Protein AF-A0A3N4J594-F1 (afdb_monomer_lite)

Sequence (173 aa):
MAGRDIKRGGYAMTEWQHRDSFHIAILENPGLDPQVEYEVTKPGGGPGLVDLVITSPGHCVVTEWKTIKIDFLDLGDSLSLDEKAEALSKLGISGVLELKFHKWEKYKKGTIRDWIEKDVTAQFKSYVLSPEIRELAGSREFHAHLVLVVGSRKILVWEMDEKGDWIGQPVLA

Radius of gyration: 17.81 Å; chains: 1; bounding box: 40×47×47 Å

Structure (mmCIF, N/CA/C/O backbone):
data_AF-A0A3N4J594-F1
#
_entry.id   AF-A0A3N4J594-F1
#
loop_
_atom_site.group_PDB
_atom_site.id
_atom_site.type_symbol
_atom_site.label_atom_id
_atom_site.label_alt_id
_atom_site.label_comp_id
_atom_site.label_asym_id
_atom_site.label_entity_id
_atom_site.label_seq_id
_atom_site.pdbx_PDB_ins_code
_atom_site.Cartn_x
_atom_site.Cartn_y
_atom_site.Cartn_z
_atom_site.occupancy
_atom_site.B_iso_or_equiv
_atom_site.auth_seq_id
_atom_site.auth_comp_id
_atom_site.auth_asym_id
_atom_site.auth_atom_id
_atom_site.pdbx_PDB_model_num
ATOM 1 N N . MET A 1 1 ? -9.540 -31.296 -6.577 1.00 36.91 1 MET A N 1
ATOM 2 C CA . MET A 1 1 ? -9.278 -30.062 -7.348 1.00 36.91 1 MET A CA 1
ATOM 3 C C . MET A 1 1 ? -10.338 -29.055 -6.945 1.00 36.91 1 MET A C 1
ATOM 5 O O . MET A 1 1 ? -11.500 -29.311 -7.229 1.00 36.91 1 MET A O 1
ATOM 9 N N . ALA A 1 2 ? -9.974 -27.996 -6.218 1.00 43.19 2 ALA A N 1
ATOM 10 C CA . ALA A 1 2 ? -10.900 -26.897 -5.952 1.00 43.19 2 ALA A CA 1
ATOM 11 C C . ALA A 1 2 ? -11.293 -26.266 -7.297 1.00 43.19 2 ALA A C 1
ATOM 13 O O . ALA A 1 2 ? -10.422 -26.029 -8.141 1.00 43.19 2 ALA A O 1
ATOM 14 N N . GLY A 1 3 ? -12.594 -26.094 -7.540 1.00 41.97 3 GLY A N 1
ATOM 15 C CA . GLY A 1 3 ? -13.068 -25.376 -8.719 1.00 41.97 3 GLY A CA 1
ATOM 16 C C . GLY A 1 3 ? -12.460 -23.978 -8.716 1.00 41.97 3 GLY A C 1
ATOM 17 O O . GLY A 1 3 ? -12.380 -23.347 -7.670 1.00 41.97 3 GLY A O 1
ATOM 18 N N . ARG A 1 4 ? -11.967 -23.502 -9.863 1.00 47.00 4 ARG A N 1
ATOM 19 C CA . ARG A 1 4 ? -11.560 -22.098 -9.961 1.00 47.00 4 ARG A CA 1
ATOM 20 C C . ARG A 1 4 ? -12.821 -21.249 -9.812 1.00 47.00 4 ARG A C 1
ATOM 22 O O . ARG A 1 4 ? -13.704 -21.353 -10.661 1.00 47.00 4 ARG A O 1
ATOM 29 N N . ASP A 1 5 ? -12.868 -20.394 -8.794 1.00 53.66 5 ASP A N 1
ATOM 30 C CA . ASP A 1 5 ? -13.965 -19.432 -8.586 1.00 53.66 5 ASP A CA 1
ATOM 31 C C . ASP A 1 5 ? -14.041 -18.369 -9.695 1.00 53.66 5 ASP A C 1
ATOM 33 O O . ASP A 1 5 ? -15.039 -17.669 -9.853 1.00 53.66 5 ASP A O 1
ATOM 37 N N . ILE A 1 6 ? -13.013 -18.295 -10.543 1.00 49.50 6 ILE A N 1
ATOM 38 C CA . ILE A 1 6 ? -12.981 -17.420 -11.709 1.00 49.50 6 ILE A CA 1
ATOM 39 C C . ILE A 1 6 ? -13.465 -18.201 -12.935 1.00 49.50 6 ILE A C 1
ATOM 41 O O . ILE A 1 6 ? -12.727 -18.979 -13.550 1.00 49.50 6 ILE A O 1
ATOM 45 N N . LYS A 1 7 ? -14.728 -17.977 -13.320 1.00 53.94 7 LYS A N 1
ATOM 46 C CA . LYS A 1 7 ? -15.270 -18.440 -14.609 1.00 53.94 7 LYS A CA 1
ATOM 47 C C . LYS A 1 7 ? -14.466 -17.810 -15.752 1.00 53.94 7 LYS A C 1
ATOM 49 O O . LYS A 1 7 ? -14.010 -16.679 -15.636 1.00 53.94 7 LYS A O 1
ATOM 54 N N . ARG A 1 8 ? -14.352 -18.498 -16.898 1.00 52.72 8 ARG A N 1
ATOM 55 C CA . ARG A 1 8 ? -13.607 -18.030 -18.094 1.00 52.72 8 ARG A CA 1
ATOM 56 C C . ARG A 1 8 ? -13.938 -16.590 -18.540 1.00 52.72 8 ARG A C 1
ATOM 58 O O . ARG A 1 8 ? -13.096 -15.969 -19.172 1.00 52.72 8 ARG A O 1
ATOM 65 N N . GLY A 1 9 ? -15.124 -16.069 -18.209 1.00 58.31 9 GLY A N 1
ATOM 66 C CA . GLY A 1 9 ? -15.547 -14.692 -18.497 1.00 58.31 9 GLY A CA 1
ATOM 67 C C . GLY A 1 9 ? -15.178 -13.636 -17.444 1.00 58.31 9 GLY A C 1
ATOM 68 O O . GLY A 1 9 ? -15.382 -12.459 -17.703 1.00 58.31 9 GLY A O 1
ATOM 69 N N . GLY A 1 10 ? -14.621 -14.007 -16.286 1.00 54.25 10 GLY A N 1
ATOM 70 C CA . GLY A 1 10 ? -14.235 -13.052 -15.235 1.00 54.25 10 GLY A CA 1
ATOM 71 C C . GLY A 1 10 ? -13.129 -12.082 -15.666 1.00 54.25 10 GLY A C 1
ATOM 72 O O . GLY A 1 10 ? -13.082 -10.958 -15.190 1.00 54.25 10 GLY A O 1
ATOM 73 N N . TYR A 1 11 ? -12.294 -12.479 -16.631 1.00 57.00 11 TYR A N 1
ATOM 74 C CA . TYR A 1 11 ? -11.282 -11.611 -17.250 1.00 57.00 11 TYR A CA 1
ATOM 75 C C . TYR A 1 11 ? -11.830 -10.721 -18.377 1.00 57.00 11 TYR A C 1
ATOM 77 O O . TYR A 1 11 ? -11.087 -9.918 -18.928 1.00 57.00 11 TYR A O 1
ATOM 85 N N . ALA A 1 12 ? -13.100 -10.890 -18.758 1.00 67.44 12 ALA A N 1
ATOM 86 C CA . ALA A 1 12 ? -13.762 -10.065 -19.769 1.00 67.44 12 ALA A CA 1
ATOM 87 C C . ALA A 1 12 ? -14.548 -8.900 -19.147 1.00 67.44 12 ALA A C 1
ATOM 89 O O . ALA A 1 12 ? -15.249 -8.190 -19.866 1.00 67.44 12 ALA A O 1
ATOM 90 N N . MET A 1 13 ? -14.462 -8.726 -17.824 1.00 72.81 13 MET A N 1
ATOM 91 C CA . MET A 1 13 ? -15.094 -7.602 -17.155 1.00 72.81 13 MET A CA 1
ATOM 92 C C . MET A 1 13 ? -14.410 -6.298 -17.573 1.00 72.81 13 MET A C 1
ATOM 94 O O . MET A 1 13 ? -13.187 -6.200 -17.655 1.00 72.81 13 MET A O 1
ATOM 98 N N . THR A 1 14 ? -15.215 -5.285 -17.860 1.00 78.88 14 THR A N 1
ATOM 99 C CA . THR A 1 14 ? -14.740 -3.921 -18.068 1.00 78.88 14 THR A CA 1
ATOM 100 C C . THR A 1 14 ? -14.252 -3.325 -16.747 1.00 78.88 14 THR A C 1
ATOM 102 O O . THR A 1 14 ? -14.589 -3.803 -15.663 1.00 78.88 14 THR A O 1
ATOM 105 N N . GLU A 1 15 ? -13.508 -2.224 -16.814 1.00 75.00 15 GLU A N 1
ATOM 106 C CA . GLU A 1 15 ? -13.096 -1.480 -15.618 1.00 75.00 15 GLU A CA 1
ATOM 107 C C . GLU A 1 15 ? -14.291 -1.107 -14.724 1.00 75.00 15 GLU A C 1
ATOM 109 O O . GLU A 1 15 ? -14.240 -1.313 -13.515 1.00 75.00 15 GLU A O 1
ATOM 114 N N . TRP A 1 16 ? -15.398 -0.635 -15.312 1.00 75.81 16 TRP A N 1
ATOM 115 C CA . TRP A 1 16 ? -16.601 -0.296 -14.548 1.00 75.81 16 TRP A CA 1
ATOM 116 C C . TRP A 1 16 ? -17.221 -1.526 -13.871 1.00 75.81 16 TRP A C 1
ATOM 118 O O . TRP A 1 16 ? -17.643 -1.428 -12.728 1.00 75.81 16 TRP A O 1
ATOM 128 N N . GLN A 1 17 ? -17.196 -2.700 -14.510 1.00 78.81 17 GLN A N 1
ATOM 129 C CA . GLN A 1 17 ? -17.680 -3.945 -13.900 1.00 78.81 17 GLN A CA 1
ATOM 130 C C . GLN A 1 17 ? -16.786 -4.403 -12.747 1.00 78.81 17 GLN A C 1
ATOM 132 O O . GLN A 1 17 ? -17.290 -4.862 -11.722 1.00 78.81 17 GLN A O 1
ATOM 137 N N . HIS A 1 18 ? -15.466 -4.262 -12.889 1.00 78.69 18 HIS A N 1
ATOM 138 C CA . HIS A 1 18 ? -14.525 -4.524 -11.802 1.00 78.69 18 HIS A CA 1
ATOM 139 C C . HIS A 1 18 ? -14.738 -3.559 -10.629 1.00 78.69 18 HIS A C 1
ATOM 141 O O . HIS A 1 18 ? -14.806 -4.003 -9.484 1.00 78.69 18 HIS A O 1
ATOM 147 N N . ARG A 1 19 ? -14.900 -2.262 -10.913 1.00 80.56 19 ARG A N 1
ATOM 148 C CA . ARG A 1 19 ? -15.205 -1.234 -9.911 1.00 80.56 19 ARG A CA 1
ATOM 149 C C . ARG A 1 19 ? -16.503 -1.545 -9.175 1.00 80.56 19 ARG A C 1
ATOM 151 O O . ARG A 1 19 ? -16.514 -1.532 -7.951 1.00 80.56 19 ARG A O 1
ATOM 158 N N . ASP A 1 20 ? -17.573 -1.844 -9.903 1.00 84.12 20 ASP A N 1
ATOM 159 C CA . ASP A 1 20 ? -18.883 -2.119 -9.310 1.00 84.12 20 ASP A CA 1
ATOM 160 C C . ASP A 1 20 ? -18.841 -3.408 -8.479 1.00 84.12 20 ASP A C 1
ATOM 162 O O . ASP A 1 20 ? -19.403 -3.461 -7.391 1.00 84.12 20 ASP A O 1
ATOM 166 N N . SER A 1 21 ? -18.090 -4.421 -8.926 1.00 84.12 21 SER A N 1
ATOM 167 C CA . SER A 1 21 ? -17.865 -5.639 -8.139 1.00 84.12 21 SER A CA 1
ATOM 168 C C . SER A 1 21 ? -17.134 -5.345 -6.828 1.00 84.12 21 SER A C 1
ATOM 170 O O . SER A 1 21 ? -17.533 -5.862 -5.790 1.00 84.12 21 SER A O 1
ATOM 172 N N . PHE A 1 22 ? -16.089 -4.508 -6.852 1.00 83.06 22 PHE A N 1
ATOM 173 C CA . PHE A 1 22 ? -15.397 -4.067 -5.636 1.00 83.06 22 PHE A CA 1
ATOM 174 C C . PHE A 1 22 ? -16.342 -3.290 -4.713 1.00 83.06 22 PHE A C 1
ATOM 176 O O . PHE A 1 22 ? -16.408 -3.568 -3.516 1.00 83.06 22 PHE A O 1
ATOM 183 N N . HIS A 1 23 ? -17.106 -2.355 -5.279 1.00 83.19 23 HIS A N 1
ATOM 184 C CA . HIS A 1 23 ? -18.059 -1.539 -4.538 1.00 83.19 23 HIS A CA 1
ATOM 185 C C . HIS A 1 23 ? -19.098 -2.409 -3.825 1.00 83.19 23 HIS A C 1
ATOM 187 O O . HIS A 1 23 ? -19.255 -2.304 -2.617 1.00 83.19 23 HIS A O 1
ATOM 193 N N . ILE A 1 24 ? -19.720 -3.352 -4.529 1.00 85.12 24 ILE A N 1
ATOM 194 C CA . ILE A 1 24 ? -20.750 -4.221 -3.951 1.00 85.12 24 ILE A CA 1
ATOM 195 C C . ILE A 1 24 ? -20.150 -5.203 -2.933 1.00 85.12 24 ILE A C 1
ATOM 197 O O . ILE A 1 24 ? -20.707 -5.414 -1.858 1.00 85.12 24 ILE A O 1
ATOM 201 N N . ALA A 1 25 ? -19.019 -5.834 -3.261 1.00 86.06 25 ALA A N 1
ATOM 202 C CA . ALA A 1 25 ? -18.461 -6.909 -2.440 1.00 86.06 25 ALA A CA 1
ATOM 203 C C . ALA A 1 25 ? -17.799 -6.415 -1.147 1.00 86.06 25 ALA A C 1
ATOM 205 O O . ALA A 1 25 ? -17.747 -7.174 -0.174 1.00 86.06 25 ALA A O 1
ATOM 206 N N . ILE A 1 26 ? -17.278 -5.184 -1.149 1.00 86.81 26 ILE A N 1
ATOM 207 C CA . ILE A 1 26 ? -16.569 -4.597 -0.008 1.00 86.81 26 ILE A CA 1
ATOM 208 C C . ILE A 1 26 ? -17.351 -3.421 0.566 1.00 86.81 26 ILE A C 1
ATOM 210 O O . ILE A 1 26 ? -17.683 -3.466 1.743 1.00 86.81 26 ILE A O 1
ATOM 214 N N . LEU A 1 27 ? -17.656 -2.400 -0.242 1.00 88.94 27 LEU A N 1
ATOM 215 C CA . LEU A 1 27 ? -18.194 -1.122 0.245 1.00 88.94 27 LEU A CA 1
ATOM 216 C C . LEU A 1 27 ? -19.677 -1.186 0.649 1.00 88.94 27 LEU A C 1
ATOM 218 O O . LEU A 1 27 ? -20.064 -0.552 1.622 1.00 88.94 27 LEU A O 1
ATOM 222 N N . GLU A 1 28 ? -20.495 -1.972 -0.052 1.00 90.25 28 GLU A N 1
ATOM 223 C CA . GLU A 1 28 ? -21.924 -2.159 0.260 1.00 90.25 28 GLU A CA 1
ATOM 224 C C . GLU A 1 28 ? -22.211 -3.465 1.017 1.00 90.25 28 GLU A C 1
ATOM 226 O O . GLU A 1 28 ? -23.369 -3.844 1.216 1.00 90.25 28 GLU A O 1
ATOM 231 N N . ASN A 1 29 ? -21.172 -4.193 1.428 1.00 88.94 29 ASN A N 1
ATOM 232 C CA . ASN A 1 29 ? -21.349 -5.474 2.090 1.00 88.94 29 ASN A CA 1
ATOM 233 C C . ASN A 1 29 ? -21.850 -5.270 3.528 1.00 88.94 29 ASN A C 1
ATOM 235 O O . ASN A 1 29 ? -21.099 -4.756 4.353 1.00 88.94 29 ASN A O 1
ATOM 239 N N . PRO A 1 30 ? -23.059 -5.739 3.887 1.00 89.12 30 PRO A N 1
ATOM 240 C CA . PRO A 1 30 ? -23.637 -5.493 5.209 1.00 89.12 30 PRO A CA 1
ATOM 241 C C . PRO A 1 30 ? -22.911 -6.224 6.349 1.00 89.12 30 PRO A C 1
ATOM 243 O O . PRO A 1 30 ? -23.186 -5.963 7.517 1.00 89.12 30 PRO A O 1
ATOM 246 N N . GLY A 1 31 ? -22.025 -7.175 6.033 1.00 89.44 31 GLY A N 1
ATOM 247 C CA . GLY A 1 31 ? -21.166 -7.838 7.014 1.00 89.44 31 GLY A CA 1
ATOM 248 C C . GLY A 1 31 ? -19.889 -7.062 7.344 1.00 89.44 31 GLY A C 1
ATOM 249 O O . GLY A 1 31 ? -19.145 -7.487 8.229 1.00 89.44 31 GLY A O 1
ATOM 250 N N . LEU A 1 32 ? -19.626 -5.965 6.632 1.00 92.75 32 LEU A N 1
ATOM 251 C CA . LEU A 1 32 ? -18.458 -5.110 6.786 1.00 92.75 32 LEU A CA 1
ATOM 252 C C . LEU A 1 32 ? -18.903 -3.682 7.121 1.00 92.75 32 LEU A C 1
ATOM 254 O O . LEU A 1 32 ? -19.979 -3.246 6.723 1.00 92.75 32 LEU A O 1
ATOM 258 N N . ASP A 1 33 ? -18.044 -2.944 7.814 1.00 94.88 33 ASP A N 1
ATOM 259 C CA . ASP A 1 33 ? -18.162 -1.494 7.991 1.00 94.88 33 ASP A CA 1
ATOM 260 C C . ASP A 1 33 ? -16.917 -0.821 7.387 1.00 94.88 33 ASP A C 1
ATOM 262 O O . ASP A 1 33 ? -15.906 -0.632 8.078 1.00 94.88 33 ASP A O 1
ATOM 266 N N . PRO A 1 34 ? -16.924 -0.598 6.059 1.00 94.94 34 PRO A N 1
ATOM 267 C CA . PRO A 1 34 ? -15.820 -0.001 5.329 1.00 94.94 34 PRO A CA 1
ATOM 268 C C . PRO A 1 34 ? -15.886 1.531 5.369 1.00 94.94 34 PRO A C 1
ATOM 270 O O . PRO A 1 34 ? -16.922 2.143 5.125 1.00 94.94 34 PRO A O 1
ATOM 273 N N . GLN A 1 35 ? -14.737 2.154 5.593 1.00 95.31 35 GLN A N 1
ATOM 274 C CA . GLN A 1 35 ? -14.539 3.597 5.616 1.00 95.31 35 GLN A CA 1
ATOM 275 C C . GLN A 1 35 ? -13.399 3.930 4.650 1.00 95.31 35 GLN A C 1
ATOM 277 O O . GLN A 1 35 ? -12.241 3.591 4.903 1.00 95.31 35 GLN A O 1
ATOM 282 N N . VAL A 1 36 ? -13.734 4.544 3.515 1.00 93.31 36 VAL A N 1
ATOM 283 C CA . VAL A 1 36 ? -12.748 5.045 2.545 1.00 93.31 36 VAL A CA 1
ATOM 284 C C . VAL A 1 36 ? -12.232 6.400 2.998 1.00 93.31 36 VAL A C 1
ATOM 286 O O . VAL A 1 36 ? -13.000 7.175 3.562 1.00 93.31 36 VAL A O 1
ATOM 289 N N . GLU A 1 37 ? -10.959 6.687 2.728 1.00 94.12 37 GLU A N 1
ATOM 290 C CA . GLU A 1 37 ? -10.342 7.969 3.085 1.00 94.12 37 GLU A CA 1
ATOM 291 C C . GLU A 1 37 ? -10.581 8.318 4.571 1.00 94.12 37 GLU A C 1
ATOM 293 O O . GLU A 1 37 ? -11.087 9.381 4.925 1.00 94.12 37 GLU A O 1
ATOM 298 N N . TYR A 1 38 ? -10.253 7.377 5.459 1.00 96.12 38 TYR A N 1
ATOM 299 C CA . TYR A 1 38 ? -10.481 7.515 6.893 1.00 96.12 38 TYR A CA 1
ATOM 300 C C . TYR A 1 38 ? -9.494 8.519 7.501 1.00 96.12 38 TYR A C 1
ATOM 302 O O . TYR A 1 38 ? -8.273 8.332 7.447 1.00 96.12 38 TYR A O 1
ATOM 310 N N . GLU A 1 39 ? -10.026 9.598 8.070 1.00 96.94 39 GLU A N 1
ATOM 311 C CA . GLU A 1 39 ? -9.233 10.660 8.685 1.00 96.94 39 GLU A CA 1
ATOM 312 C C . GLU A 1 39 ? -8.636 10.210 10.021 1.00 96.94 39 GLU A C 1
ATOM 314 O O . GLU A 1 39 ? -9.309 9.619 10.863 1.00 96.94 39 GLU A O 1
ATOM 319 N N . VAL A 1 40 ? -7.356 10.521 10.224 1.00 96.75 40 VAL A N 1
ATOM 320 C CA . VAL A 1 40 ? -6.628 10.200 11.457 1.00 96.75 40 VAL A CA 1
ATOM 321 C C . VAL A 1 40 ? -5.744 11.355 11.896 1.00 96.75 40 VAL A C 1
ATOM 323 O O . VAL A 1 40 ? -5.262 12.146 11.077 1.00 96.75 40 VAL A O 1
ATOM 326 N N . THR A 1 41 ? -5.426 11.397 13.184 1.00 96.12 41 THR A N 1
ATOM 327 C CA . THR A 1 41 ? -4.405 12.293 13.719 1.00 96.12 41 THR A CA 1
ATOM 328 C C . THR A 1 41 ? -3.083 11.542 13.821 1.00 96.12 41 THR A C 1
ATOM 330 O O . THR A 1 41 ? -2.922 10.602 14.601 1.00 96.12 41 THR A O 1
ATOM 333 N N . LYS A 1 42 ? -2.082 11.957 13.037 1.00 90.88 42 LYS A N 1
ATOM 334 C CA . LYS A 1 42 ? -0.736 11.369 13.113 1.00 90.88 42 LYS A CA 1
ATOM 335 C C . LYS A 1 42 ? -0.137 11.626 14.503 1.00 90.88 42 LYS A C 1
ATOM 337 O O . LYS A 1 42 ? -0.409 12.678 15.081 1.00 90.88 42 LYS A O 1
ATOM 342 N N . PRO A 1 43 ? 0.793 10.787 14.997 1.00 85.56 43 PRO A N 1
ATOM 343 C CA . PRO A 1 43 ? 1.463 10.998 16.287 1.00 85.56 43 PRO A CA 1
ATOM 344 C C . PRO A 1 43 ? 2.127 12.377 16.475 1.00 85.56 43 PRO A C 1
ATOM 346 O O . PRO A 1 43 ? 2.334 12.813 17.601 1.00 85.56 43 PRO A O 1
ATOM 349 N N . GLY A 1 44 ? 2.449 13.086 15.385 1.00 85.62 44 GLY A N 1
ATOM 350 C CA . GLY A 1 44 ? 2.956 14.465 15.412 1.00 85.62 44 GLY A CA 1
ATOM 351 C C . GLY A 1 44 ? 1.884 15.568 15.457 1.00 85.62 44 GLY A C 1
ATOM 352 O O . GLY A 1 44 ? 2.233 16.735 15.320 1.00 85.62 44 GLY A O 1
ATOM 353 N N . GLY A 1 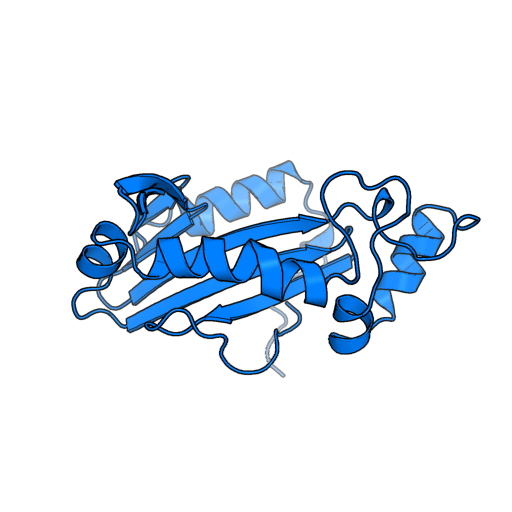45 ? 0.598 15.223 15.582 1.00 86.88 45 GLY A N 1
ATOM 354 C CA . GLY A 1 45 ? -0.540 16.153 15.652 1.00 86.88 45 GLY A CA 1
ATOM 355 C C . GLY A 1 45 ? -1.078 16.652 14.305 1.00 86.88 45 GLY A C 1
ATOM 356 O O . GLY A 1 45 ? -2.048 17.403 14.277 1.00 86.88 45 GLY A O 1
ATOM 357 N N . GLY A 1 46 ? -0.462 16.265 13.184 1.00 92.12 46 GLY A N 1
ATOM 358 C CA . GLY A 1 46 ? -0.931 16.623 11.841 1.00 92.12 46 GLY A CA 1
ATOM 359 C C . GLY A 1 46 ? -1.980 15.646 11.292 1.00 92.12 46 GLY A C 1
ATOM 360 O O . GLY A 1 46 ? -1.978 14.478 11.686 1.00 92.12 46 GLY A O 1
ATOM 361 N N . PRO A 1 47 ? -2.821 16.072 10.333 1.00 95.12 47 PRO A N 1
ATOM 362 C CA . PRO A 1 47 ? -3.828 15.202 9.739 1.00 95.12 47 PRO A CA 1
ATOM 363 C C . PRO A 1 47 ? -3.198 14.110 8.861 1.00 95.12 47 PRO A C 1
ATOM 365 O O . PRO A 1 47 ? -2.142 14.289 8.230 1.00 95.12 47 PRO A O 1
ATOM 368 N N . GLY A 1 48 ? -3.865 12.965 8.815 1.00 94.44 48 GLY A N 1
ATOM 369 C CA . GLY A 1 48 ? -3.606 11.834 7.939 1.00 94.44 48 GLY A CA 1
ATOM 370 C C . GLY A 1 48 ? -4.901 11.330 7.318 1.00 94.44 48 GLY A C 1
ATOM 371 O O . GLY A 1 48 ? -5.981 11.583 7.839 1.00 94.44 48 GLY A O 1
ATOM 372 N N . LEU A 1 49 ? -4.759 10.630 6.199 1.00 95.94 49 LEU A N 1
ATOM 373 C CA . LEU A 1 49 ? -5.862 10.010 5.486 1.00 95.94 49 LEU A CA 1
ATOM 374 C C . LEU A 1 49 ? -5.419 8.599 5.139 1.00 95.94 49 LEU A C 1
ATOM 376 O O . LEU A 1 49 ? -4.380 8.432 4.494 1.00 95.94 49 LEU A O 1
ATOM 380 N N . VAL A 1 50 ? -6.155 7.620 5.640 1.00 96.44 50 VAL A N 1
ATOM 381 C CA . VAL A 1 50 ? -5.924 6.207 5.368 1.00 96.44 50 VAL A CA 1
ATOM 382 C C . VAL A 1 50 ? -6.852 5.785 4.245 1.00 96.44 50 VAL A C 1
ATOM 384 O O . VAL A 1 50 ? -8.049 6.044 4.322 1.00 96.44 50 VAL A O 1
ATOM 387 N N . ASP A 1 51 ? -6.323 5.134 3.212 1.00 95.81 51 ASP A N 1
ATOM 388 C CA . ASP A 1 51 ? -7.101 4.882 1.993 1.00 95.81 51 ASP A CA 1
ATOM 389 C C . ASP A 1 51 ? -8.374 4.064 2.254 1.00 95.81 51 ASP A C 1
ATOM 391 O O . ASP A 1 51 ? -9.438 4.391 1.725 1.00 95.81 51 ASP A O 1
ATOM 395 N N . LEU A 1 52 ? -8.287 3.019 3.085 1.00 96.12 52 LEU A N 1
ATOM 396 C CA . LEU A 1 52 ? -9.450 2.222 3.468 1.00 96.12 52 LEU A CA 1
ATOM 397 C C . LEU A 1 52 ? -9.243 1.520 4.812 1.00 96.12 52 LEU A C 1
ATOM 399 O O . LEU A 1 52 ? -8.256 0.807 5.013 1.00 96.12 52 LEU A O 1
ATOM 403 N N . VAL A 1 53 ? -10.231 1.660 5.692 1.00 96.94 53 VAL A N 1
ATOM 404 C CA . VAL A 1 53 ? -10.390 0.869 6.915 1.00 96.94 53 VAL A CA 1
ATOM 405 C C . VAL A 1 53 ? -11.627 -0.005 6.763 1.00 96.94 53 VAL A C 1
ATOM 407 O O . VAL A 1 53 ? -12.670 0.472 6.335 1.00 96.94 53 VAL A O 1
ATOM 410 N N . ILE A 1 54 ? -11.534 -1.285 7.103 1.00 96.38 54 ILE A N 1
ATOM 411 C CA . ILE A 1 54 ? -12.669 -2.207 7.127 1.00 96.38 54 ILE A CA 1
ATOM 412 C C . ILE A 1 54 ? -12.758 -2.784 8.528 1.00 96.38 54 ILE A C 1
ATOM 414 O O . ILE A 1 54 ? -11.816 -3.427 8.996 1.00 96.38 54 ILE A O 1
ATOM 418 N N . THR A 1 55 ? -13.900 -2.608 9.185 1.00 96.00 55 THR A N 1
ATOM 419 C CA . THR A 1 55 ? -14.151 -3.269 10.465 1.00 96.00 55 THR A CA 1
ATOM 420 C C . THR A 1 55 ? -15.252 -4.317 10.364 1.00 96.00 55 THR A C 1
ATOM 422 O O . THR A 1 55 ? -16.139 -4.274 9.514 1.00 96.00 55 THR A O 1
ATOM 425 N N . SER A 1 56 ? -15.152 -5.317 11.232 1.00 93.44 56 SER A N 1
ATOM 426 C CA . SER A 1 56 ? -16.176 -6.320 11.512 1.00 93.44 56 SER A CA 1
ATOM 427 C C . SER A 1 56 ? -16.166 -6.603 13.024 1.00 93.44 56 SER A C 1
ATOM 429 O O . SER A 1 56 ? -15.288 -6.095 13.735 1.00 93.44 56 SER A O 1
ATOM 431 N N . PRO A 1 57 ? -17.092 -7.411 13.576 1.00 91.06 57 PRO A N 1
ATOM 432 C CA . PRO A 1 57 ? -17.090 -7.709 15.010 1.00 91.06 57 PRO A CA 1
ATOM 433 C C . PRO A 1 57 ? -15.763 -8.278 15.537 1.00 91.06 57 PRO A C 1
ATOM 435 O O . PRO A 1 57 ? -15.421 -8.031 16.689 1.00 91.06 57 PRO A O 1
ATOM 438 N N . GLY A 1 58 ? -15.017 -9.015 14.704 1.00 93.62 58 GLY A N 1
ATOM 439 C CA . GLY A 1 58 ? -13.766 -9.669 15.102 1.00 93.62 58 GLY A CA 1
ATOM 440 C C . GLY A 1 58 ? -12.488 -9.058 14.534 1.00 93.62 58 GLY A C 1
ATOM 441 O O . GLY A 1 58 ? -11.427 -9.342 15.072 1.00 93.62 58 GLY A O 1
ATOM 442 N N . HIS A 1 59 ? -12.566 -8.230 13.487 1.00 95.56 59 HIS A N 1
ATOM 443 C CA . HIS A 1 59 ? -11.380 -7.773 12.753 1.00 95.56 59 HIS A CA 1
ATOM 444 C C . HIS A 1 59 ? -11.404 -6.269 12.493 1.00 95.56 59 HIS A C 1
ATOM 446 O O . HIS A 1 59 ? -12.463 -5.691 12.236 1.00 95.56 59 HIS A O 1
ATOM 452 N N . CYS A 1 60 ? -10.222 -5.667 12.498 1.00 96.94 60 CYS A N 1
ATOM 453 C CA . CYS A 1 60 ? -9.945 -4.327 12.006 1.00 96.94 60 CYS A CA 1
ATOM 454 C C . CYS A 1 60 ? -8.837 -4.438 10.956 1.00 96.94 60 CYS A C 1
ATOM 456 O O . CYS A 1 60 ? -7.709 -4.818 11.272 1.00 96.94 60 CYS A O 1
ATOM 458 N N . VAL A 1 61 ? -9.171 -4.144 9.703 1.00 96.81 61 VAL A N 1
ATOM 459 C CA . VAL A 1 61 ? -8.228 -4.178 8.588 1.00 96.81 61 VAL A CA 1
ATOM 460 C C . VAL A 1 61 ? -7.985 -2.760 8.114 1.00 96.81 61 VAL A C 1
ATOM 462 O O . VAL A 1 61 ? -8.916 -2.046 7.756 1.00 96.81 61 VAL A O 1
ATOM 465 N N . VAL A 1 62 ? -6.722 -2.370 8.078 1.00 97.62 62 VAL A N 1
ATOM 466 C CA . VAL A 1 62 ? -6.273 -1.071 7.596 1.00 97.62 62 VAL A CA 1
ATOM 467 C C . VAL A 1 62 ? -5.475 -1.289 6.326 1.00 97.62 62 VAL A C 1
ATOM 469 O O . VAL A 1 62 ? -4.558 -2.108 6.306 1.00 97.62 62 VAL A O 1
ATOM 472 N N . THR A 1 63 ? -5.805 -0.570 5.258 1.00 96.69 63 THR A N 1
ATOM 473 C CA . THR A 1 63 ? -5.081 -0.681 3.992 1.00 96.69 63 THR A CA 1
ATOM 474 C C . THR A 1 63 ? -4.609 0.672 3.491 1.00 96.69 63 THR A C 1
ATOM 476 O O . THR A 1 63 ? -5.365 1.640 3.488 1.00 96.69 63 THR A O 1
ATOM 479 N N . GLU A 1 64 ? -3.358 0.707 3.046 1.00 97.00 64 GLU A N 1
ATOM 480 C CA . GLU A 1 64 ? -2.745 1.832 2.342 1.00 97.00 64 GLU A CA 1
ATOM 481 C C . GLU A 1 64 ? -2.382 1.374 0.932 1.00 97.00 64 GLU A C 1
ATOM 483 O O . GLU A 1 64 ? -1.780 0.318 0.741 1.00 97.00 64 GLU A O 1
ATOM 488 N N . TRP A 1 65 ? -2.726 2.171 -0.066 1.00 95.50 65 TRP A N 1
ATOM 489 C CA . TRP A 1 65 ? -2.573 1.863 -1.472 1.00 95.50 65 TRP A CA 1
ATOM 490 C C . TRP A 1 65 ? -1.519 2.764 -2.087 1.00 95.50 65 TRP A C 1
ATOM 492 O O . TRP A 1 65 ? -1.571 3.992 -2.050 1.00 95.50 65 TRP A O 1
ATOM 502 N N . LYS A 1 66 ? -0.545 2.146 -2.744 1.00 95.06 66 LYS A N 1
ATOM 503 C CA . LYS A 1 66 ? 0.472 2.858 -3.508 1.00 95.06 66 LYS A CA 1
ATOM 504 C C . LYS A 1 66 ? 0.479 2.347 -4.933 1.00 95.06 66 LYS A C 1
ATOM 506 O O . LYS A 1 66 ? 0.531 1.150 -5.183 1.00 95.06 66 LYS A O 1
ATOM 511 N N . THR A 1 67 ? 0.474 3.274 -5.885 1.00 94.00 67 THR A N 1
ATOM 512 C CA . THR A 1 67 ? 0.575 2.938 -7.308 1.00 94.00 67 THR A CA 1
ATOM 513 C C . THR A 1 67 ? 1.875 3.476 -7.893 1.00 94.00 67 THR A C 1
ATOM 515 O O . THR A 1 67 ? 2.261 4.633 -7.676 1.00 94.00 67 THR A O 1
ATOM 518 N N . ILE A 1 68 ? 2.555 2.636 -8.668 1.00 94.44 68 ILE A N 1
ATOM 519 C CA . ILE A 1 68 ? 3.716 3.011 -9.468 1.00 94.44 68 ILE A CA 1
ATOM 520 C C . ILE A 1 68 ? 3.376 2.776 -10.933 1.00 94.44 68 ILE A C 1
ATOM 522 O O . ILE A 1 68 ? 3.193 1.642 -11.370 1.00 94.44 68 ILE A O 1
ATOM 526 N N . LYS A 1 69 ? 3.304 3.860 -11.709 1.00 92.69 69 LYS A N 1
ATOM 527 C CA . LYS A 1 69 ? 3.103 3.766 -13.156 1.00 92.69 69 LYS A CA 1
ATOM 528 C C . LYS A 1 69 ? 4.333 3.147 -13.806 1.00 92.69 69 LYS A C 1
ATOM 530 O O . LYS A 1 69 ? 5.460 3.456 -13.424 1.00 92.69 69 LYS A O 1
ATOM 535 N N . ILE A 1 70 ? 4.109 2.318 -14.820 1.00 92.75 70 ILE A N 1
ATOM 536 C CA . ILE A 1 70 ? 5.192 1.619 -15.518 1.00 92.75 70 ILE A CA 1
ATOM 537 C C . ILE A 1 70 ? 6.176 2.586 -16.200 1.00 92.75 70 ILE A C 1
ATOM 539 O O . ILE A 1 70 ? 7.361 2.287 -16.292 1.00 92.75 70 ILE A O 1
ATOM 543 N N . ASP A 1 71 ? 5.713 3.778 -16.589 1.00 90.75 71 ASP A N 1
ATOM 544 C CA . ASP A 1 71 ? 6.543 4.853 -17.153 1.00 90.75 71 ASP A CA 1
ATOM 545 C C . ASP A 1 71 ? 7.602 5.389 -16.185 1.00 90.75 71 ASP A C 1
ATOM 547 O O . ASP A 1 71 ? 8.604 5.966 -16.604 1.00 90.75 71 ASP A O 1
ATOM 551 N N . PHE A 1 72 ? 7.379 5.207 -14.883 1.00 93.38 72 PHE A N 1
ATOM 552 C CA . PHE A 1 72 ? 8.286 5.654 -13.832 1.00 93.38 72 PHE A CA 1
ATOM 553 C C . PHE A 1 72 ? 9.253 4.563 -13.384 1.00 93.38 72 PHE A C 1
ATOM 555 O O . PHE A 1 72 ? 10.017 4.793 -12.452 1.00 93.38 72 PHE A O 1
ATOM 562 N N . LEU A 1 73 ? 9.254 3.401 -14.039 1.00 93.94 73 LEU A N 1
ATOM 563 C CA . LEU A 1 73 ? 10.175 2.306 -13.759 1.00 93.94 73 LEU A CA 1
ATOM 564 C C . LEU A 1 73 ? 11.260 2.230 -14.828 1.00 93.94 73 LEU A C 1
ATOM 566 O O . LEU A 1 73 ? 10.992 2.318 -16.029 1.00 93.94 73 LEU A O 1
ATOM 570 N N . ASP A 1 74 ? 12.490 2.023 -14.378 1.00 93.81 74 ASP A N 1
ATOM 571 C CA . ASP A 1 74 ? 13.618 1.721 -15.246 1.00 93.81 74 ASP A CA 1
ATOM 572 C C . ASP A 1 74 ? 13.599 0.234 -15.628 1.00 93.81 74 ASP A C 1
ATOM 574 O O . ASP A 1 74 ? 14.188 -0.624 -14.972 1.00 93.81 74 ASP A O 1
ATOM 578 N N . LEU A 1 75 ? 12.832 -0.064 -16.676 1.00 91.25 75 LEU A N 1
ATOM 579 C CA . LEU A 1 75 ? 12.734 -1.384 -17.308 1.00 91.25 75 LEU A CA 1
ATOM 580 C C . LEU A 1 75 ? 13.475 -1.429 -18.658 1.00 91.25 75 LEU A C 1
ATOM 582 O O . LEU A 1 75 ? 13.392 -2.430 -19.363 1.00 91.25 75 LEU A O 1
ATOM 586 N N . GLY A 1 76 ? 14.179 -0.350 -19.021 1.00 88.62 76 GLY A N 1
ATOM 587 C CA . GLY A 1 76 ? 14.800 -0.136 -20.329 1.00 88.62 76 GLY A CA 1
ATOM 588 C C . GLY A 1 76 ? 14.170 1.029 -21.102 1.00 88.62 76 GLY A C 1
ATOM 589 O O . GLY A 1 76 ? 12.983 1.002 -21.439 1.00 88.62 76 GLY A O 1
ATOM 590 N N . ASP A 1 77 ? 14.983 2.044 -21.417 1.00 81.19 77 ASP A N 1
ATOM 591 C CA . ASP A 1 77 ? 14.562 3.305 -22.058 1.00 81.19 77 ASP A CA 1
ATOM 592 C C . ASP A 1 77 ? 13.968 3.114 -23.466 1.00 81.19 77 ASP A C 1
ATOM 594 O O . ASP A 1 77 ? 13.153 3.924 -23.904 1.00 81.19 77 ASP A O 1
ATOM 598 N N . SER A 1 78 ? 14.364 2.056 -24.179 1.00 85.56 78 SER A N 1
ATOM 599 C CA . SER A 1 78 ? 13.954 1.795 -25.565 1.00 85.56 78 SER A CA 1
ATOM 600 C C . SER A 1 78 ? 12.754 0.858 -25.705 1.00 85.56 78 SER A C 1
ATOM 602 O O . SER A 1 78 ? 12.329 0.604 -26.829 1.00 85.56 78 SER A O 1
ATOM 604 N N . LEU A 1 79 ? 12.245 0.300 -24.603 1.00 89.12 79 LEU A N 1
ATOM 605 C CA . LEU A 1 79 ? 11.132 -0.645 -24.651 1.00 89.12 79 LEU A CA 1
ATOM 606 C C . LEU A 1 79 ? 9.798 0.084 -24.824 1.00 89.12 79 LEU A C 1
ATOM 608 O O . LEU A 1 79 ? 9.524 1.082 -24.149 1.00 89.12 79 LEU A O 1
ATOM 612 N N . SER A 1 80 ? 8.938 -0.471 -25.674 1.00 91.06 80 SER A N 1
ATOM 613 C CA . SER A 1 80 ? 7.520 -0.113 -25.722 1.00 91.06 80 SER A CA 1
ATOM 614 C C . SER A 1 80 ? 6.816 -0.449 -24.399 1.00 91.06 80 SER A C 1
ATOM 616 O O . SER A 1 80 ? 7.315 -1.224 -23.580 1.00 91.06 80 SER A O 1
ATOM 618 N N . LEU A 1 81 ? 5.626 0.118 -24.177 1.00 88.44 81 LEU A N 1
ATOM 619 C CA 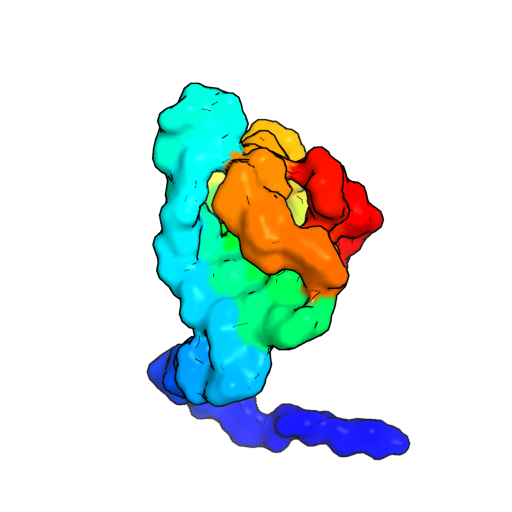. LEU A 1 81 ? 4.834 -0.161 -22.971 1.00 88.44 81 LEU A CA 1
ATOM 620 C C . LEU A 1 81 ? 4.512 -1.653 -22.810 1.00 88.44 81 LEU A C 1
ATOM 622 O O . LEU A 1 81 ? 4.585 -2.172 -21.696 1.00 88.44 81 LEU A O 1
ATOM 626 N N . ASP A 1 82 ? 4.212 -2.342 -23.911 1.00 90.31 82 ASP A N 1
ATOM 627 C CA . ASP A 1 82 ? 3.904 -3.773 -23.897 1.00 90.31 82 ASP A CA 1
ATOM 628 C C . ASP A 1 82 ? 5.134 -4.609 -23.540 1.00 90.31 82 ASP A C 1
ATOM 630 O O . ASP A 1 82 ? 5.049 -5.512 -22.706 1.00 90.31 82 ASP A O 1
ATOM 634 N N . GLU A 1 83 ? 6.301 -4.267 -24.089 1.00 92.94 83 GLU A N 1
ATOM 635 C CA . GLU A 1 83 ? 7.564 -4.928 -23.748 1.00 92.94 83 GLU A CA 1
ATOM 636 C C . GLU A 1 83 ? 7.962 -4.679 -22.292 1.00 92.94 83 GLU A C 1
ATOM 638 O O . GLU A 1 83 ? 8.395 -5.608 -21.612 1.00 92.94 83 GLU A O 1
ATOM 643 N N . LYS A 1 84 ? 7.764 -3.459 -21.772 1.00 92.88 84 LYS A N 1
ATOM 644 C CA . LYS A 1 84 ? 7.972 -3.164 -20.345 1.00 92.88 84 LYS A CA 1
ATOM 645 C C . LYS A 1 84 ? 7.035 -3.988 -19.471 1.00 92.88 84 LYS A C 1
ATOM 647 O O . LYS A 1 84 ? 7.464 -4.538 -18.458 1.00 92.88 84 LYS A O 1
ATOM 652 N N . ALA A 1 85 ? 5.763 -4.090 -19.849 1.00 92.06 85 ALA A N 1
ATOM 653 C CA . ALA A 1 85 ? 4.783 -4.866 -19.103 1.00 92.06 85 ALA A CA 1
ATOM 654 C C . ALA A 1 85 ? 5.139 -6.362 -19.101 1.00 92.06 85 ALA A C 1
ATOM 656 O O . ALA A 1 85 ? 5.034 -7.022 -18.068 1.00 92.06 85 ALA A O 1
ATOM 657 N N . GLU A 1 86 ? 5.615 -6.884 -20.228 1.00 92.12 86 GLU A N 1
ATOM 658 C CA . GLU A 1 86 ? 6.079 -8.264 -20.351 1.00 92.12 86 GLU A CA 1
ATOM 659 C C . GLU A 1 86 ? 7.396 -8.520 -19.600 1.00 92.12 86 GLU A C 1
ATOM 661 O O . GLU A 1 86 ? 7.586 -9.584 -19.012 1.00 92.12 86 GLU A O 1
ATOM 666 N N . ALA A 1 87 ? 8.311 -7.551 -19.556 1.00 93.56 87 ALA A N 1
ATOM 667 C CA . ALA A 1 87 ? 9.504 -7.638 -18.718 1.00 93.56 87 ALA A CA 1
ATOM 668 C C . ALA A 1 87 ? 9.125 -7.671 -17.229 1.00 93.56 87 ALA A C 1
ATOM 670 O O . ALA A 1 87 ? 9.597 -8.527 -16.481 1.00 93.56 87 ALA A O 1
ATOM 671 N N . LEU A 1 88 ? 8.209 -6.792 -16.812 1.00 94.19 88 LEU A N 1
ATOM 672 C CA . LEU A 1 88 ? 7.702 -6.733 -15.444 1.00 94.19 88 LEU A CA 1
ATOM 673 C C . LEU A 1 88 ? 6.975 -8.025 -15.042 1.00 94.19 88 LEU A C 1
ATOM 675 O O . LEU A 1 88 ? 7.139 -8.483 -13.913 1.00 94.19 88 LEU A O 1
ATOM 679 N N . SER A 1 89 ? 6.207 -8.647 -15.946 1.00 92.44 89 SER A N 1
ATOM 680 C CA . SER A 1 89 ? 5.456 -9.885 -15.673 1.00 92.44 89 SER A CA 1
ATOM 681 C C . SER A 1 89 ? 6.366 -11.045 -15.241 1.00 92.44 89 SER A C 1
ATOM 683 O O . SER A 1 89 ? 5.976 -11.851 -14.391 1.00 92.44 89 SER A O 1
ATOM 685 N N . LYS A 1 90 ? 7.608 -11.073 -15.738 1.00 93.56 90 LYS A N 1
ATOM 686 C CA . LYS A 1 90 ? 8.608 -12.119 -15.469 1.00 93.56 90 LYS A CA 1
ATOM 687 C C . LYS A 1 90 ? 9.333 -11.962 -14.136 1.00 93.56 90 LYS A C 1
ATOM 689 O O . LYS A 1 90 ? 9.967 -12.910 -13.679 1.00 93.56 90 LYS A O 1
ATOM 694 N N . LEU A 1 91 ? 9.254 -10.794 -13.501 1.00 94.81 91 LEU A N 1
ATOM 695 C CA . LEU A 1 91 ? 9.952 -10.540 -12.244 1.00 94.81 91 LEU A CA 1
ATOM 696 C C . LEU A 1 91 ? 9.232 -11.196 -11.060 1.00 94.81 91 LEU A C 1
ATOM 698 O O . LEU A 1 91 ? 8.011 -11.093 -10.906 1.00 94.81 91 LEU A O 1
ATOM 702 N N . GLY A 1 92 ? 10.008 -11.855 -10.199 1.00 94.44 92 GLY A N 1
ATOM 703 C CA . GLY A 1 92 ? 9.569 -12.235 -8.856 1.00 94.44 92 GLY A CA 1
ATOM 704 C C . GLY A 1 92 ? 9.568 -11.035 -7.904 1.00 94.44 92 GLY A C 1
ATOM 705 O O . GLY A 1 92 ? 10.035 -9.956 -8.263 1.00 94.44 92 GLY A O 1
ATOM 706 N N . ILE A 1 93 ? 9.094 -11.239 -6.673 1.00 95.50 93 ILE A N 1
ATOM 707 C CA . ILE A 1 93 ? 8.978 -10.191 -5.639 1.00 95.50 93 ILE A CA 1
ATOM 708 C C . ILE A 1 93 ? 10.285 -9.410 -5.468 1.00 95.50 93 ILE A C 1
ATOM 710 O O . ILE A 1 93 ? 10.292 -8.191 -5.607 1.00 95.50 93 ILE A O 1
ATOM 714 N N . SER A 1 94 ? 11.404 -10.105 -5.240 1.00 95.38 94 SER A N 1
ATOM 715 C CA . SER A 1 94 ? 12.710 -9.457 -5.079 1.00 95.38 94 SER A CA 1
ATOM 716 C C . SER A 1 94 ? 13.097 -8.646 -6.315 1.00 95.38 94 SER A C 1
ATOM 718 O O . SER A 1 94 ? 13.546 -7.518 -6.182 1.00 95.38 94 SER A O 1
ATOM 720 N N . GLY A 1 95 ? 12.854 -9.177 -7.518 1.00 96.19 95 GLY A N 1
ATOM 721 C CA . GLY A 1 95 ? 13.130 -8.462 -8.764 1.00 96.19 95 GLY A CA 1
ATOM 722 C C . GLY A 1 95 ? 12.309 -7.180 -8.901 1.00 96.19 95 GLY A C 1
ATOM 723 O O . GLY A 1 95 ? 12.850 -6.167 -9.324 1.00 96.19 95 GLY A O 1
ATOM 724 N N . VAL A 1 96 ? 11.033 -7.204 -8.500 1.00 96.56 96 VAL A N 1
ATOM 725 C CA . VAL A 1 96 ? 10.177 -6.008 -8.474 1.00 96.56 96 VAL A CA 1
ATOM 726 C C . VAL A 1 96 ? 10.707 -4.987 -7.468 1.00 96.56 96 VAL A C 1
ATOM 728 O O . VAL A 1 96 ? 10.846 -3.821 -7.814 1.00 96.56 96 VAL A O 1
ATOM 731 N N . LEU A 1 97 ? 11.039 -5.408 -6.247 1.00 97.06 97 LEU A N 1
ATOM 732 C CA . LEU A 1 97 ? 11.518 -4.505 -5.196 1.00 97.06 97 LEU A CA 1
ATOM 733 C C . LEU A 1 97 ? 12.855 -3.827 -5.543 1.00 97.06 97 LEU A C 1
ATOM 735 O O . LEU A 1 97 ? 13.066 -2.680 -5.154 1.00 97.06 97 LEU A O 1
ATOM 739 N N . GLU A 1 98 ? 13.718 -4.494 -6.314 1.00 97.62 98 GLU A N 1
ATOM 740 C CA . GLU A 1 98 ? 14.995 -3.941 -6.786 1.00 97.62 98 GLU A CA 1
ATOM 741 C C . GLU A 1 98 ? 14.873 -3.076 -8.057 1.00 97.62 98 GLU A C 1
ATOM 743 O O . GLU A 1 98 ? 15.866 -2.491 -8.501 1.00 97.62 98 GLU A O 1
ATOM 748 N N . LEU A 1 99 ? 13.678 -2.948 -8.652 1.00 96.94 99 LEU A N 1
ATOM 749 C CA . LEU A 1 99 ? 13.479 -2.035 -9.779 1.00 96.94 99 LEU A CA 1
ATOM 750 C C . LEU A 1 99 ? 13.744 -0.597 -9.355 1.00 96.94 99 LEU A C 1
ATOM 752 O O . LEU A 1 99 ? 13.249 -0.131 -8.330 1.00 96.94 99 LEU A O 1
ATOM 756 N N . LYS A 1 100 ? 14.493 0.124 -10.188 1.00 97.19 100 LYS A N 1
ATOM 757 C CA . LYS A 1 100 ? 14.780 1.540 -9.979 1.00 97.19 100 LYS A CA 1
ATOM 758 C C . LYS A 1 100 ? 13.674 2.412 -10.543 1.00 97.19 100 LYS A C 1
ATOM 760 O O . LYS A 1 100 ? 13.070 2.095 -11.569 1.00 97.19 100 LYS A O 1
ATOM 765 N N . PHE A 1 101 ? 13.462 3.553 -9.900 1.00 96.06 101 PHE A N 1
ATOM 766 C CA . PHE A 1 101 ? 12.678 4.616 -10.507 1.00 96.06 101 PHE A CA 1
ATOM 767 C C . PHE A 1 101 ? 13.440 5.232 -11.678 1.00 96.06 101 PHE A C 1
ATOM 769 O O . PHE A 1 101 ? 14.638 5.515 -11.594 1.00 96.06 101 PHE A O 1
ATOM 776 N N . HIS A 1 102 ? 12.722 5.453 -12.772 1.00 93.31 102 HIS A N 1
ATOM 777 C CA . HIS A 1 102 ? 13.248 6.084 -13.966 1.00 93.31 102 HIS A CA 1
ATOM 778 C C . HIS A 1 102 ? 13.748 7.502 -13.654 1.00 93.31 102 HIS A C 1
ATOM 780 O O . HIS A 1 102 ? 13.175 8.209 -12.827 1.00 93.31 102 HIS A O 1
ATOM 786 N N . LYS A 1 103 ? 14.774 7.981 -14.367 1.00 88.69 103 LYS A N 1
ATOM 787 C CA . LYS A 1 103 ? 15.385 9.309 -14.133 1.00 88.69 103 LYS A CA 1
ATOM 788 C C . LYS A 1 103 ? 14.400 10.488 -14.200 1.00 88.69 103 LYS A C 1
ATOM 790 O O . LYS A 1 103 ? 14.666 11.541 -13.624 1.00 88.69 103 LYS A O 1
ATOM 795 N N . TRP A 1 104 ? 13.283 10.319 -14.910 1.00 86.50 104 TRP A N 1
ATOM 796 C CA . TRP A 1 104 ? 12.225 11.330 -15.039 1.00 86.50 104 TRP A CA 1
ATOM 797 C C . TRP A 1 104 ? 11.238 11.350 -13.868 1.00 86.50 104 TRP A C 1
ATOM 799 O O . TRP A 1 104 ? 10.509 12.331 -13.723 1.00 86.50 104 TRP A O 1
ATOM 809 N N . GLU A 1 105 ? 11.207 10.306 -13.037 1.00 91.44 105 GLU A N 1
ATOM 810 C CA . GLU A 1 105 ? 10.435 10.318 -11.798 1.00 91.44 105 GLU A CA 1
ATOM 811 C C . GLU A 1 105 ? 11.045 11.359 -10.855 1.00 91.44 105 GLU A C 1
ATOM 813 O O . GLU A 1 105 ? 12.242 11.346 -10.546 1.00 91.44 105 GLU A O 1
ATOM 818 N N . LYS A 1 106 ? 10.222 12.323 -10.446 1.00 89.19 106 LYS A N 1
ATOM 819 C CA . LYS A 1 106 ? 10.660 13.499 -9.692 1.00 89.19 106 LYS A CA 1
ATOM 820 C C . LYS A 1 106 ? 10.651 13.241 -8.194 1.00 89.19 106 LYS A C 1
ATOM 822 O O . LYS A 1 106 ? 11.537 13.742 -7.507 1.00 89.19 106 LYS A O 1
ATOM 827 N N . TYR A 1 107 ? 9.683 12.467 -7.715 1.00 88.19 107 TYR A N 1
ATOM 828 C CA . TYR A 1 107 ? 9.359 12.365 -6.295 1.00 88.19 107 TYR A CA 1
ATOM 829 C C . TYR A 1 107 ? 9.927 11.109 -5.645 1.00 88.19 107 TYR A C 1
ATOM 831 O O . TYR A 1 107 ? 10.267 11.137 -4.470 1.00 88.19 107 TYR A O 1
ATOM 839 N N . LYS A 1 108 ? 10.060 10.020 -6.407 1.00 92.56 108 LYS A N 1
ATOM 840 C CA . LYS A 1 108 ? 10.567 8.734 -5.914 1.00 92.56 108 LYS A CA 1
ATOM 841 C C . LYS A 1 108 ? 11.972 8.495 -6.460 1.00 92.56 108 LYS A C 1
ATOM 843 O O . LYS A 1 108 ? 12.255 8.787 -7.623 1.00 92.56 108 LYS A O 1
ATOM 848 N N . LYS A 1 109 ? 12.883 8.021 -5.612 1.00 89.88 109 LYS A N 1
ATOM 849 C CA . LYS A 1 109 ? 14.306 7.836 -5.940 1.00 89.88 109 LYS A CA 1
ATOM 850 C C . LYS A 1 109 ? 14.797 6.493 -5.415 1.00 89.88 109 LYS A C 1
ATOM 852 O O . LYS A 1 109 ? 14.245 5.970 -4.455 1.00 89.88 109 LYS A O 1
ATOM 857 N N . GLY A 1 110 ? 15.862 5.979 -6.026 1.00 95.19 110 GLY A N 1
ATOM 858 C CA . GLY A 1 110 ? 16.410 4.667 -5.683 1.00 95.19 110 GLY A CA 1
ATOM 859 C C . GLY A 1 110 ? 15.568 3.532 -6.256 1.00 95.19 110 GLY A C 1
ATOM 860 O O . GLY A 1 110 ? 14.986 3.673 -7.338 1.00 95.19 110 GLY A O 1
ATOM 861 N N . THR A 1 111 ? 15.544 2.408 -5.549 1.00 97.56 111 THR A N 1
ATOM 862 C CA . THR A 1 111 ? 14.680 1.267 -5.865 1.00 97.56 111 THR A CA 1
ATOM 863 C C . THR A 1 111 ? 13.277 1.431 -5.278 1.00 97.56 111 THR A C 1
ATOM 865 O O . THR A 1 111 ? 13.029 2.296 -4.434 1.00 97.56 111 THR A O 1
ATOM 868 N N . ILE A 1 112 ? 12.336 0.584 -5.703 1.00 97.25 112 ILE A N 1
ATOM 869 C CA . ILE A 1 112 ? 11.019 0.481 -5.062 1.00 97.25 112 ILE A CA 1
ATOM 870 C C . ILE A 1 112 ? 11.185 0.184 -3.565 1.00 97.25 112 ILE A C 1
ATOM 872 O O . ILE A 1 112 ? 10.520 0.821 -2.750 1.00 97.25 112 ILE A O 1
ATOM 876 N N . ARG A 1 113 ? 12.101 -0.725 -3.199 1.00 97.12 113 ARG A N 1
ATOM 877 C CA . ARG A 1 113 ? 12.443 -1.024 -1.802 1.00 97.12 113 ARG A CA 1
ATOM 878 C C . ARG A 1 113 ? 12.899 0.221 -1.047 1.00 97.12 113 ARG A C 1
ATOM 880 O O . ARG A 1 113 ? 12.329 0.515 -0.002 1.00 97.12 113 ARG A O 1
ATOM 887 N N . ASP A 1 114 ? 13.864 0.967 -1.592 1.00 95.62 114 ASP A N 1
ATOM 888 C CA . ASP A 1 114 ? 14.395 2.177 -0.950 1.00 95.62 114 ASP A CA 1
ATOM 889 C C . ASP A 1 114 ? 13.283 3.180 -0.631 1.00 95.62 114 ASP A C 1
ATOM 891 O O . ASP A 1 114 ? 13.247 3.764 0.451 1.00 95.62 114 ASP A O 1
ATOM 895 N N . TRP A 1 115 ? 12.381 3.392 -1.591 1.00 96.06 115 TRP A N 1
ATOM 896 C CA . TRP A 1 115 ? 11.254 4.302 -1.434 1.00 96.06 115 TRP A CA 1
ATOM 897 C C . TRP A 1 115 ? 10.269 3.822 -0.361 1.00 96.06 115 TRP A C 1
ATOM 899 O O . TRP A 1 115 ? 9.803 4.623 0.453 1.00 96.06 115 TRP A O 1
ATOM 909 N N . ILE A 1 116 ? 9.974 2.519 -0.318 1.00 95.56 116 ILE A N 1
ATOM 910 C CA . ILE A 1 116 ? 9.093 1.955 0.710 1.00 95.56 116 ILE A CA 1
ATOM 911 C C . ILE A 1 116 ? 9.713 2.119 2.095 1.00 95.56 116 ILE A C 1
ATOM 913 O O . ILE A 1 116 ? 9.058 2.622 3.006 1.00 95.56 116 ILE A O 1
ATOM 917 N N . GLU A 1 117 ? 10.971 1.722 2.261 1.00 93.69 117 GLU A N 1
ATOM 918 C CA . GLU A 1 117 ? 11.656 1.733 3.556 1.00 93.69 117 GLU A CA 1
ATOM 919 C C . GLU A 1 117 ? 11.841 3.156 4.103 1.00 93.69 117 GLU A C 1
ATOM 921 O O . GLU A 1 117 ? 11.727 3.365 5.309 1.00 93.69 117 GLU A O 1
ATOM 926 N N . LYS A 1 118 ? 12.063 4.150 3.232 1.00 91.12 118 LYS A N 1
ATOM 927 C CA . LYS A 1 118 ? 12.289 5.545 3.645 1.00 91.12 118 LYS A CA 1
ATOM 928 C C . LYS A 1 118 ? 11.004 6.334 3.854 1.00 91.12 118 LYS A C 1
ATOM 930 O O . LYS A 1 118 ? 10.853 6.979 4.888 1.00 91.12 118 LYS A O 1
ATOM 935 N N . ASP A 1 119 ? 10.093 6.287 2.886 1.00 92.06 119 ASP A N 1
ATOM 936 C CA . ASP A 1 119 ? 8.961 7.214 2.847 1.00 92.06 119 ASP A CA 1
ATOM 937 C C . ASP A 1 119 ? 7.662 6.526 3.273 1.00 92.06 119 ASP A C 1
ATOM 939 O O . ASP A 1 119 ? 6.966 6.982 4.184 1.00 92.06 119 ASP A O 1
ATOM 943 N N . VAL A 1 120 ? 7.340 5.394 2.639 1.00 94.69 120 VAL A N 1
ATOM 944 C CA . VAL A 1 120 ? 6.049 4.715 2.846 1.00 94.69 120 VAL A CA 1
ATOM 945 C C . VAL A 1 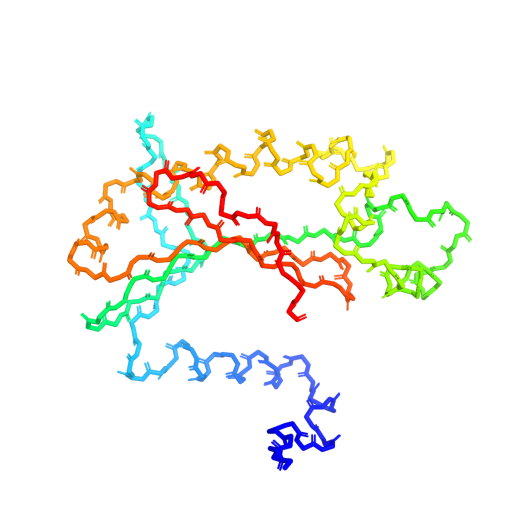120 ? 5.962 4.111 4.244 1.00 94.69 120 VAL A C 1
ATOM 947 O O . VAL A 1 120 ? 4.923 4.221 4.886 1.00 94.69 120 VAL A O 1
ATOM 950 N N . THR A 1 121 ? 7.052 3.528 4.745 1.00 95.62 121 THR A N 1
ATOM 951 C CA . THR A 1 121 ? 7.100 2.899 6.072 1.00 95.62 121 THR A CA 1
ATOM 952 C C . THR A 1 121 ? 6.777 3.909 7.163 1.00 95.62 121 THR A C 1
ATOM 954 O O . THR A 1 121 ? 5.911 3.653 7.993 1.00 95.62 121 THR A O 1
ATOM 957 N N . ALA A 1 122 ? 7.416 5.082 7.141 1.00 94.06 122 ALA A N 1
ATOM 958 C CA . ALA A 1 122 ? 7.181 6.122 8.138 1.00 94.06 122 ALA A CA 1
ATOM 959 C C . ALA A 1 122 ? 5.736 6.643 8.090 1.00 94.06 122 ALA A C 1
ATOM 961 O O . ALA A 1 122 ? 5.100 6.805 9.134 1.00 94.06 122 ALA A O 1
ATOM 962 N N . GLN A 1 123 ? 5.202 6.864 6.884 1.00 94.19 123 GLN A N 1
ATOM 963 C CA . GLN A 1 123 ? 3.814 7.279 6.702 1.00 94.19 123 GLN A CA 1
ATOM 964 C C . GLN A 1 123 ? 2.842 6.220 7.232 1.00 94.19 123 GLN A C 1
ATOM 966 O O . GLN A 1 123 ? 1.998 6.535 8.068 1.00 94.19 123 GLN A O 1
ATOM 971 N N . PHE A 1 124 ? 2.969 4.972 6.786 1.00 96.31 124 PHE A N 1
ATOM 972 C CA . PHE A 1 124 ? 2.013 3.927 7.127 1.00 96.31 124 PHE A CA 1
ATOM 973 C C . PHE A 1 124 ? 2.065 3.571 8.614 1.00 96.31 124 PHE A C 1
ATOM 975 O O . PHE A 1 124 ? 1.028 3.501 9.272 1.00 96.31 124 PHE A O 1
ATOM 982 N N . LYS A 1 125 ? 3.271 3.515 9.193 1.00 96.75 125 LYS A N 1
ATOM 983 C CA . LYS A 1 125 ? 3.473 3.401 10.642 1.00 96.75 125 LYS A CA 1
ATOM 984 C C . LYS A 1 125 ? 2.759 4.512 11.411 1.00 96.75 125 LYS A C 1
ATOM 986 O O . LYS A 1 125 ? 2.160 4.244 12.449 1.00 96.75 125 LYS A O 1
ATOM 991 N N . SER A 1 126 ? 2.774 5.748 10.905 1.00 96.06 126 SER A N 1
ATOM 992 C CA . SER A 1 126 ? 2.072 6.865 11.551 1.00 96.06 126 SER A CA 1
ATOM 993 C C . SER A 1 126 ? 0.549 6.692 11.567 1.00 96.06 126 SER A C 1
ATOM 995 O O . SER A 1 126 ? -0.092 7.136 12.513 1.00 96.06 126 SER A O 1
ATOM 997 N N . TYR A 1 127 ? -0.021 6.014 10.569 1.00 96.75 127 TYR A N 1
ATOM 998 C CA . TYR A 1 127 ? -1.448 5.696 10.523 1.00 96.75 127 TYR A CA 1
ATOM 999 C C . TYR A 1 127 ? -1.788 4.542 11.454 1.00 96.75 127 TYR A C 1
ATOM 1001 O O . TYR A 1 127 ? -2.684 4.664 12.283 1.00 96.75 127 TYR A O 1
ATOM 1009 N N . VAL A 1 128 ? -1.011 3.460 11.394 1.00 96.38 128 VAL A N 1
ATOM 1010 C CA . VAL A 1 128 ? -1.159 2.299 12.280 1.00 96.38 128 VAL A CA 1
ATOM 1011 C C . VAL A 1 128 ? -1.068 2.710 13.752 1.00 96.38 128 VAL A C 1
ATOM 1013 O O . VAL A 1 128 ? -1.772 2.165 14.597 1.00 96.38 128 VAL A O 1
ATOM 1016 N N . LEU A 1 129 ? -0.217 3.676 14.097 1.00 95.81 129 LEU A N 1
ATOM 1017 C CA . LEU A 1 129 ? -0.052 4.180 15.466 1.00 95.81 129 LEU A CA 1
ATOM 1018 C C . LEU A 1 129 ? -1.001 5.335 15.836 1.00 95.81 129 LEU A C 1
ATOM 1020 O O . LEU A 1 129 ? -0.900 5.842 16.952 1.00 95.81 129 LEU A O 1
ATOM 1024 N N . SER A 1 130 ? -1.894 5.765 14.940 1.00 96.50 130 SER A N 1
ATOM 1025 C CA . SER A 1 130 ? -2.837 6.848 15.245 1.00 96.50 130 SER A CA 1
ATOM 1026 C C . SER A 1 130 ? -3.861 6.423 16.311 1.00 96.50 130 SER A C 1
ATOM 1028 O O . SER A 1 130 ? -4.282 5.260 16.316 1.00 96.50 130 SER A O 1
ATOM 1030 N N . PRO A 1 131 ? -4.263 7.323 17.228 1.00 95.44 131 PRO A N 1
ATOM 1031 C CA . PRO A 1 131 ? -5.230 7.004 18.278 1.00 95.44 131 PRO A CA 1
ATOM 1032 C C . PRO A 1 131 ? -6.543 6.432 17.738 1.00 95.44 131 PRO A C 1
ATOM 1034 O O . PRO A 1 131 ? -7.059 5.470 18.299 1.00 95.44 131 PRO A O 1
ATOM 1037 N N . GLU A 1 132 ? -7.036 6.969 16.623 1.00 96.75 132 GLU A N 1
ATOM 1038 C CA . GLU A 1 132 ? -8.297 6.570 16.002 1.00 96.75 132 GLU A CA 1
ATOM 1039 C C . GLU A 1 132 ? -8.236 5.117 15.506 1.00 96.75 132 GLU A C 1
ATOM 1041 O O . GLU A 1 132 ? -9.120 4.312 15.799 1.00 96.75 132 GLU A O 1
ATOM 1046 N N . ILE A 1 133 ? -7.140 4.728 14.842 1.00 96.38 133 ILE A N 1
ATOM 1047 C CA . ILE A 1 133 ? -6.931 3.337 14.414 1.00 96.38 133 ILE A CA 1
ATOM 1048 C C . ILE A 1 133 ? -6.769 2.404 15.617 1.00 96.38 133 ILE A C 1
ATOM 1050 O O . ILE A 1 133 ? -7.259 1.276 15.587 1.00 96.38 133 ILE A O 1
ATOM 1054 N N . ARG A 1 134 ? -6.126 2.858 16.699 1.00 94.75 134 ARG A N 1
ATOM 1055 C CA . ARG A 1 134 ? -5.976 2.059 17.928 1.00 94.75 134 ARG A CA 1
ATOM 1056 C C . ARG A 1 134 ? -7.298 1.821 18.633 1.00 94.75 134 ARG A C 1
ATOM 1058 O O . ARG A 1 134 ? -7.536 0.714 19.111 1.00 94.75 134 ARG A O 1
ATOM 1065 N N . GLU A 1 135 ? -8.148 2.835 18.672 1.00 95.06 135 GLU A N 1
ATOM 1066 C CA . GLU A 1 135 ? -9.495 2.733 19.220 1.00 95.06 135 GLU A CA 1
ATOM 1067 C C . GLU A 1 135 ? -10.366 1.797 18.373 1.00 95.06 135 GLU A C 1
ATOM 1069 O O . GLU A 1 135 ? -11.025 0.908 18.917 1.00 95.06 135 GLU A O 1
ATOM 1074 N N . LEU A 1 136 ? -10.301 1.919 17.041 1.00 94.38 136 LEU A N 1
ATOM 1075 C CA . LEU A 1 136 ? -10.991 1.011 16.124 1.00 94.38 136 LEU A CA 1
ATOM 1076 C C . LEU A 1 136 ? -10.486 -0.429 16.224 1.00 94.38 136 LEU A C 1
ATOM 1078 O O . LEU A 1 136 ? -11.288 -1.360 16.160 1.00 94.38 136 LEU A O 1
ATOM 1082 N N . ALA A 1 137 ? -9.182 -0.644 16.389 1.00 94.75 137 ALA A N 1
ATOM 1083 C CA . ALA A 1 137 ? -8.644 -1.975 16.633 1.00 94.75 137 ALA A CA 1
ATOM 1084 C C . ALA A 1 137 ? -9.204 -2.539 17.948 1.00 94.75 137 ALA A C 1
ATOM 1086 O O . ALA A 1 137 ? -9.827 -3.597 17.940 1.00 94.75 137 ALA A O 1
ATOM 1087 N N . GLY A 1 138 ? -9.085 -1.806 19.060 1.00 91.75 138 GLY A N 1
ATOM 1088 C CA . GLY A 1 138 ? -9.641 -2.213 20.351 1.00 91.75 138 GLY A CA 1
ATOM 1089 C C . GLY A 1 138 ? -9.230 -3.641 20.732 1.00 91.75 138 GLY A C 1
ATOM 1090 O O . GLY A 1 138 ? -8.048 -3.927 20.891 1.00 91.75 138 GLY A O 1
ATOM 1091 N N . SER A 1 139 ? -10.207 -4.543 20.874 1.00 90.69 139 SER A N 1
ATOM 1092 C CA . SER A 1 139 ? -9.979 -5.976 21.132 1.00 90.69 139 SER A CA 1
ATOM 1093 C C . SER A 1 139 ? -10.076 -6.866 19.883 1.00 90.69 139 SER A C 1
ATOM 1095 O O . SER A 1 139 ? -10.133 -8.088 20.018 1.00 90.69 139 SER A O 1
ATOM 1097 N N . ARG A 1 140 ? -10.201 -6.277 18.691 1.00 94.44 140 ARG A N 1
ATOM 1098 C CA . ARG A 1 140 ? -10.312 -6.988 17.411 1.00 94.44 140 ARG A CA 1
ATOM 1099 C C . ARG A 1 140 ? -8.938 -7.467 16.953 1.00 94.44 140 ARG A C 1
ATOM 1101 O O . ARG A 1 140 ? -7.919 -6.871 17.291 1.00 94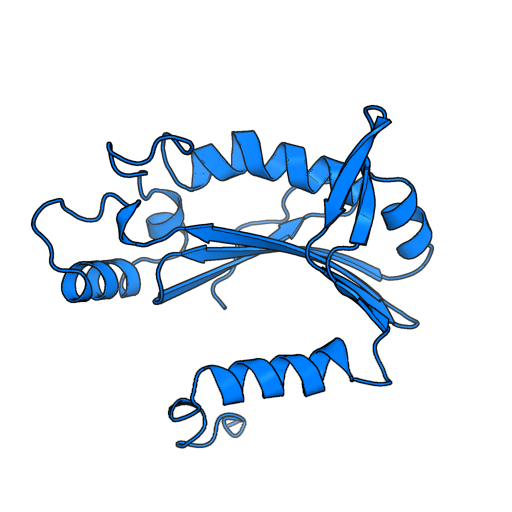.44 140 ARG A O 1
ATOM 1108 N N . GLU A 1 141 ? -8.924 -8.505 16.128 1.00 95.19 141 GLU A N 1
ATOM 1109 C CA . GLU A 1 141 ? -7.728 -8.887 15.387 1.00 95.19 141 GLU A CA 1
ATOM 1110 C C . GLU A 1 141 ? -7.372 -7.771 14.396 1.00 95.19 141 GLU A C 1
ATOM 1112 O O . GLU A 1 141 ? -8.214 -7.324 13.610 1.00 95.19 141 GLU A O 1
ATOM 1117 N N . PHE A 1 142 ? -6.144 -7.268 14.490 1.00 9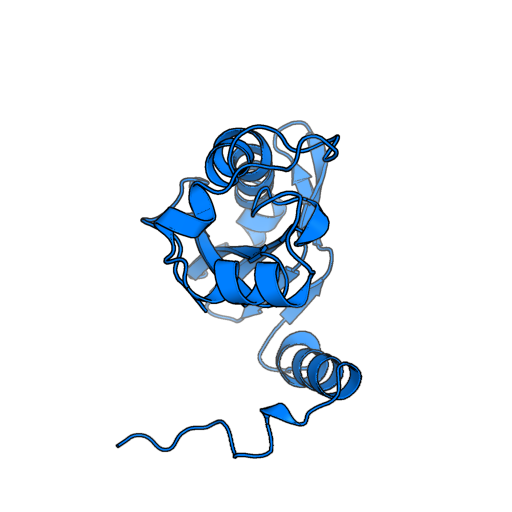6.44 142 PHE A N 1
ATOM 1118 C CA . PHE A 1 142 ? -5.688 -6.115 13.727 1.00 96.44 142 PHE A CA 1
ATOM 1119 C C . PHE A 1 142 ? -4.764 -6.550 12.597 1.00 96.44 142 PHE A C 1
ATOM 1121 O O . PHE A 1 142 ? -3.749 -7.198 12.844 1.00 96.44 142 PHE A O 1
ATOM 1128 N N . HIS A 1 143 ? -5.075 -6.113 11.379 1.00 96.00 143 HIS A N 1
ATOM 1129 C CA . HIS A 1 143 ? -4.201 -6.294 10.228 1.00 96.00 143 HIS A CA 1
ATOM 1130 C C . HIS A 1 143 ? -3.981 -4.971 9.51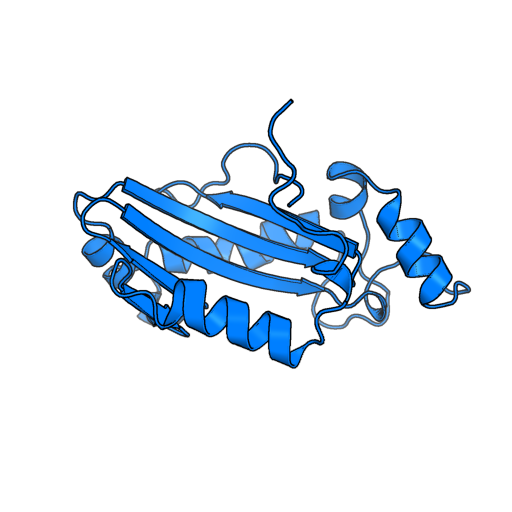0 1.00 96.00 143 HIS A C 1
ATOM 1132 O O . HIS A 1 143 ? -4.939 -4.284 9.154 1.00 96.00 143 HIS A O 1
ATOM 1138 N N . ALA A 1 144 ? -2.726 -4.644 9.222 1.00 97.81 144 ALA A N 1
ATOM 1139 C CA . ALA A 1 144 ? -2.375 -3.491 8.410 1.00 97.81 144 ALA A CA 1
ATOM 1140 C C . ALA A 1 144 ? -1.663 -3.952 7.138 1.00 97.81 144 ALA A C 1
ATOM 1142 O O . ALA A 1 144 ? -0.649 -4.638 7.205 1.00 97.81 144 ALA A O 1
ATOM 1143 N N . HIS A 1 145 ? -2.174 -3.565 5.972 1.00 97.62 145 HIS A N 1
ATOM 1144 C CA . HIS A 1 145 ? -1.623 -3.966 4.684 1.00 97.62 145 HIS A CA 1
ATOM 1145 C C . HIS A 1 145 ? -1.253 -2.766 3.815 1.00 97.62 145 HIS A C 1
ATOM 1147 O O . HIS A 1 145 ? -2.075 -1.895 3.543 1.00 97.62 145 HIS A O 1
ATOM 1153 N N . LEU A 1 146 ? -0.032 -2.774 3.291 1.00 97.69 146 LEU A N 1
ATOM 1154 C CA . LEU A 1 146 ? 0.340 -1.977 2.133 1.00 97.69 146 LEU A CA 1
ATOM 1155 C C . LEU A 1 146 ? 0.000 -2.765 0.865 1.00 97.69 146 LEU A C 1
ATOM 1157 O O . LEU A 1 146 ? 0.564 -3.833 0.628 1.00 97.69 146 LEU A O 1
ATOM 1161 N N . VAL A 1 147 ? -0.872 -2.215 0.027 1.00 96.94 147 VAL A N 1
ATOM 1162 C CA . VAL A 1 147 ? -1.174 -2.721 -1.314 1.00 96.94 147 VAL A CA 1
ATOM 1163 C C . VAL A 1 147 ? -0.404 -1.883 -2.328 1.00 96.94 147 VAL A C 1
ATOM 1165 O O . VAL A 1 147 ? -0.710 -0.717 -2.576 1.00 96.94 147 VAL A O 1
ATOM 1168 N N . LEU A 1 148 ? 0.621 -2.474 -2.930 1.00 96.62 148 LEU A N 1
ATOM 1169 C CA . LEU A 1 148 ? 1.454 -1.830 -3.933 1.00 96.62 148 LEU A CA 1
ATOM 1170 C C . LEU A 1 148 ? 1.125 -2.362 -5.329 1.00 96.62 148 LEU A C 1
ATOM 1172 O O . LEU A 1 148 ? 1.478 -3.485 -5.687 1.00 96.62 148 LEU A O 1
ATOM 1176 N N . VAL A 1 149 ? 0.519 -1.513 -6.150 1.00 95.56 149 VAL A N 1
ATOM 1177 C CA . VAL A 1 149 ? 0.259 -1.787 -7.564 1.00 95.56 149 VAL A CA 1
ATOM 1178 C C . VAL A 1 149 ? 1.428 -1.264 -8.395 1.00 95.56 149 VAL A C 1
ATOM 1180 O O . VAL A 1 149 ? 1.685 -0.059 -8.454 1.00 95.56 149 VAL A O 1
ATOM 1183 N N . VAL A 1 150 ? 2.155 -2.169 -9.045 1.00 94.75 150 VAL A N 1
ATOM 1184 C CA . VAL A 1 150 ? 3.321 -1.857 -9.878 1.00 94.75 150 VAL A CA 1
ATOM 1185 C C . VAL A 1 150 ? 2.983 -2.127 -11.342 1.00 94.75 150 VAL A C 1
ATOM 1187 O O . VAL A 1 150 ? 2.768 -3.268 -11.769 1.00 94.75 150 VAL A O 1
ATOM 1190 N N . GLY A 1 151 ? 2.930 -1.051 -12.128 1.00 90.44 151 GLY A N 1
ATOM 1191 C CA . GLY A 1 151 ? 2.415 -1.078 -13.491 1.00 90.44 151 GLY A CA 1
ATOM 1192 C C . GLY A 1 151 ? 0.995 -1.648 -13.536 1.00 90.44 151 GLY A C 1
ATOM 1193 O O . GLY A 1 151 ? 0.181 -1.385 -12.660 1.00 90.44 151 GLY A O 1
ATOM 1194 N N . SER A 1 152 ? 0.708 -2.457 -14.553 1.00 81.88 152 SER A N 1
ATOM 1195 C CA . SER A 1 152 ? -0.556 -3.197 -14.698 1.00 81.88 152 SER A CA 1
ATOM 1196 C C . SER A 1 152 ? -0.404 -4.702 -14.443 1.00 81.88 152 SER A C 1
ATOM 1198 O O . SER A 1 152 ? -1.276 -5.485 -14.815 1.00 81.88 152 SER A O 1
ATOM 1200 N N . ARG A 1 153 ? 0.739 -5.138 -13.890 1.00 86.00 153 ARG A N 1
ATOM 1201 C CA . ARG A 1 153 ? 1.155 -6.554 -13.925 1.00 86.00 153 ARG A CA 1
ATOM 1202 C C . ARG A 1 153 ? 1.499 -7.163 -12.575 1.00 86.00 153 ARG A C 1
ATOM 1204 O O . ARG A 1 153 ? 1.574 -8.386 -12.494 1.00 86.00 153 ARG A O 1
ATOM 1211 N N . LYS A 1 154 ? 1.767 -6.354 -11.551 1.00 91.31 154 LYS A N 1
ATOM 1212 C CA . LYS A 1 154 ? 2.185 -6.844 -10.236 1.00 91.31 154 LYS A CA 1
ATOM 1213 C C . LYS A 1 154 ? 1.415 -6.109 -9.153 1.00 91.31 154 LYS A C 1
ATOM 1215 O O . LYS A 1 154 ? 1.416 -4.882 -9.129 1.00 91.31 154 LYS A O 1
ATOM 1220 N N . ILE A 1 155 ? 0.795 -6.872 -8.263 1.00 94.81 155 ILE A N 1
ATOM 1221 C CA . ILE A 1 155 ? 0.221 -6.370 -7.021 1.00 94.81 155 ILE A CA 1
ATOM 1222 C C . ILE A 1 155 ? 0.987 -7.061 -5.902 1.00 94.81 155 ILE A C 1
ATOM 1224 O O . ILE A 1 155 ? 1.031 -8.290 -5.839 1.00 94.81 155 ILE A O 1
ATOM 1228 N N . LEU A 1 156 ? 1.659 -6.266 -5.078 1.00 95.75 156 LEU A N 1
ATOM 1229 C CA . LEU A 1 156 ? 2.339 -6.738 -3.883 1.00 95.75 156 LEU A CA 1
ATOM 1230 C C . LEU A 1 156 ? 1.515 -6.339 -2.667 1.00 95.75 156 LEU A C 1
ATOM 1232 O O . LEU A 1 156 ? 1.122 -5.181 -2.550 1.00 95.75 156 LEU A O 1
ATOM 1236 N N . VAL A 1 157 ? 1.281 -7.283 -1.765 1.00 97.00 157 VAL A N 1
ATOM 1237 C CA . VAL A 1 157 ? 0.639 -7.019 -0.476 1.00 97.00 157 VAL A CA 1
ATOM 1238 C C . VAL A 1 157 ? 1.670 -7.253 0.615 1.00 97.00 157 VAL A C 1
ATOM 1240 O O . VAL A 1 157 ? 2.279 -8.321 0.670 1.00 97.00 157 VAL A O 1
ATOM 1243 N N . TRP A 1 158 ? 1.897 -6.248 1.456 1.00 97.06 158 TRP A N 1
ATOM 1244 C CA . TRP A 1 158 ? 2.840 -6.328 2.567 1.00 97.06 158 TRP A CA 1
ATOM 1245 C C . TRP A 1 158 ? 2.134 -6.046 3.881 1.00 97.06 158 TRP A C 1
ATOM 1247 O O . TRP A 1 158 ? 1.564 -4.973 4.062 1.00 97.06 158 TRP A O 1
ATOM 1257 N N . GLU A 1 159 ? 2.181 -7.011 4.789 1.00 97.25 159 GLU A N 1
ATOM 1258 C CA . GLU A 1 159 ? 1.609 -6.869 6.119 1.00 97.25 159 GLU A CA 1
ATOM 1259 C C . GLU A 1 159 ? 2.561 -6.117 7.057 1.00 97.25 159 GLU A C 1
ATOM 1261 O O . GLU A 1 159 ? 3.780 -6.314 7.046 1.00 97.25 159 GLU A O 1
ATOM 1266 N N . MET A 1 160 ? 1.978 -5.247 7.869 1.00 96.50 160 MET A N 1
ATOM 1267 C CA . MET A 1 160 ? 2.609 -4.512 8.950 1.00 96.50 160 MET A CA 1
ATOM 1268 C C . MET A 1 160 ? 1.917 -4.900 10.256 1.00 96.50 160 MET A C 1
ATOM 1270 O O . MET A 1 160 ? 0.692 -5.013 10.312 1.00 96.50 160 MET A O 1
ATOM 1274 N N . ASP A 1 161 ? 2.704 -5.113 11.304 1.00 94.94 161 ASP A N 1
ATOM 1275 C CA . ASP A 1 161 ? 2.177 -5.471 12.612 1.00 94.94 161 ASP A CA 1
ATOM 1276 C C . ASP A 1 161 ? 1.589 -4.259 13.350 1.00 94.94 161 ASP A C 1
ATOM 1278 O O . ASP A 1 161 ? 1.694 -3.096 12.945 1.00 94.94 161 ASP A O 1
ATOM 1282 N N . GLU A 1 162 ? 0.999 -4.528 14.510 1.00 93.94 162 GLU A N 1
ATOM 1283 C CA . GLU A 1 162 ? 0.477 -3.498 15.401 1.00 93.94 162 GLU A CA 1
ATOM 1284 C C . GLU A 1 162 ? 1.554 -2.558 15.970 1.00 93.94 162 GLU A C 1
ATOM 1286 O O . GLU A 1 162 ? 1.217 -1.629 16.688 1.00 93.94 162 GLU A O 1
ATOM 1291 N N . LYS A 1 163 ? 2.849 -2.742 15.725 1.00 93.62 163 LYS A N 1
ATOM 1292 C CA . LYS A 1 163 ? 3.903 -1.797 16.140 1.00 93.62 163 LYS A CA 1
ATOM 1293 C C . LYS A 1 163 ? 4.355 -0.918 14.982 1.00 93.62 163 LYS A C 1
ATOM 1295 O O . LYS A 1 163 ? 5.146 0.010 15.180 1.00 93.62 163 LYS A O 1
ATOM 1300 N N . GLY A 1 164 ? 3.796 -1.152 13.800 1.00 93.00 164 GLY A N 1
ATOM 1301 C CA . GLY A 1 164 ? 4.168 -0.469 12.581 1.00 93.00 164 GLY A CA 1
ATOM 1302 C C . GLY A 1 164 ? 5.450 -1.026 11.966 1.00 93.00 164 GLY A C 1
ATOM 1303 O O . GLY A 1 164 ? 6.177 -0.272 11.321 1.00 93.00 164 GLY A O 1
ATOM 1304 N N . ASP A 1 165 ? 5.762 -2.298 12.211 1.00 95.50 165 ASP A N 1
ATOM 1305 C CA . ASP A 1 165 ? 6.932 -2.982 11.670 1.00 95.50 165 ASP A CA 1
ATOM 1306 C C . ASP A 1 165 ? 6.494 -4.023 10.626 1.00 95.50 165 ASP A C 1
ATOM 1308 O O . ASP A 1 165 ? 5.463 -4.681 10.762 1.00 95.50 165 ASP A O 1
ATOM 1312 N N . TRP A 1 166 ? 7.251 -4.153 9.535 1.00 95.88 166 TRP A N 1
ATOM 1313 C CA . TRP A 1 166 ? 6.904 -5.068 8.444 1.00 95.88 166 TRP A CA 1
ATOM 1314 C C . TRP A 1 166 ? 6.998 -6.535 8.874 1.00 95.88 166 TRP A C 1
ATOM 1316 O O . TRP A 1 166 ? 8.017 -6.971 9.417 1.00 95.88 166 TRP A O 1
ATOM 1326 N N . ILE A 1 167 ? 5.978 -7.323 8.537 1.00 95.19 167 ILE A N 1
ATOM 1327 C CA . ILE A 1 167 ? 5.964 -8.769 8.747 1.00 95.19 167 ILE A CA 1
ATOM 1328 C C . ILE A 1 167 ? 6.477 -9.452 7.478 1.00 95.19 167 ILE A C 1
ATOM 1330 O O . ILE A 1 167 ? 5.847 -9.424 6.422 1.00 95.19 167 ILE A O 1
ATOM 1334 N N . GLY A 1 168 ? 7.643 -10.092 7.575 1.00 92.88 168 GLY A N 1
ATOM 1335 C CA . GLY A 1 168 ? 8.195 -10.908 6.492 1.00 92.88 168 GLY A CA 1
ATOM 1336 C C . GLY A 1 168 ? 8.445 -10.143 5.182 1.00 92.88 168 GLY A C 1
ATOM 1337 O O . GLY A 1 168 ? 8.793 -8.963 5.180 1.00 92.88 168 GLY A O 1
ATOM 1338 N N . GLN A 1 169 ? 8.329 -10.853 4.055 1.00 93.69 169 GLN A N 1
ATOM 1339 C CA . GLN A 1 169 ? 8.392 -10.277 2.705 1.00 93.69 169 GLN A CA 1
ATOM 1340 C C . GLN A 1 169 ? 6.975 -10.080 2.152 1.00 93.69 169 GLN A C 1
ATOM 1342 O O . GLN A 1 169 ? 6.088 -10.859 2.506 1.00 93.69 169 GLN A O 1
ATOM 1347 N N . PRO A 1 170 ? 6.763 -9.115 1.239 1.00 94.81 170 PRO A N 1
ATOM 1348 C CA . PRO A 1 170 ? 5.472 -8.969 0.586 1.00 94.81 170 PRO A CA 1
ATOM 1349 C C . PRO A 1 170 ? 5.134 -10.199 -0.258 1.00 94.81 170 PRO A C 1
ATOM 1351 O O . PRO A 1 170 ? 6.021 -10.867 -0.795 1.00 94.81 170 PRO A O 1
ATOM 1354 N N . VAL A 1 171 ? 3.842 -10.456 -0.426 1.00 94.31 171 VAL A N 1
ATOM 1355 C CA . VAL A 1 171 ? 3.310 -11.534 -1.266 1.00 94.31 171 VAL A CA 1
ATOM 1356 C C . VAL A 1 171 ? 2.784 -10.986 -2.590 1.00 94.31 171 VAL A C 1
ATOM 1358 O O . VAL A 1 171 ? 2.362 -9.834 -2.669 1.00 94.31 171 VAL A O 1
ATOM 1361 N N . LEU A 1 172 ? 2.813 -11.810 -3.640 1.00 87.50 172 LEU A N 1
ATOM 1362 C CA . LEU A 1 172 ? 2.133 -11.509 -4.904 1.00 87.50 172 LEU A CA 1
ATOM 1363 C C . LEU A 1 172 ? 0.656 -11.892 -4.782 1.00 87.50 172 LEU A C 1
ATOM 1365 O O . LEU A 1 172 ? 0.365 -13.039 -4.440 1.00 87.50 172 LEU A O 1
ATOM 1369 N N . ALA A 1 173 ? -0.227 -10.942 -5.083 1.00 79.19 173 ALA A N 1
ATOM 1370 C CA . ALA A 1 173 ? -1.670 -11.154 -5.193 1.00 79.19 173 ALA A CA 1
ATOM 1371 C C . ALA A 1 173 ? -2.097 -11.435 -6.642 1.00 79.19 173 ALA A C 1
ATOM 1373 O O . ALA A 1 173 ? -1.455 -10.886 -7.573 1.00 79.19 173 ALA A O 1
#

Foldseek 3Di:
DPPDPDDPCNVVDDPVRVVVCCCVVAVVDPQKDKDAQDWFQFPVRDIDTFGMWIDGPAEIEGEHEAEDALLQWPQDPPDDPVRSLVSVLPDDQVRQQQIATDPPDDPDGGGVVVRCVPPVLVRQLRVLPTPVVCVRCPVHHYWYWYWYHYHPRWTWIWIADSNSHTDDGTDTD

pLDDT: mean 89.7, std 11.74, range [36.91, 97.81]

Organism: NCBI:txid1336337

Secondary structure (DSSP, 8-state):
-PPPSS-TTGGG--HHHHHHHHIIIIIT-TT-EEEEEEEEE-TTS-EEEEEEEEE-SSEEEEEEEEEE-GGGB-S-TT--HHHHHHHHHT--HHHHHTPBBPTT-SS--SBHHHHIIIIIHHHHHHHHTSHHHHHHHTTSEEEEEEEEEETTTEEEEEEE-TTS-B-SSPEE-